Protein AF-A0A1Y3AS09-F1 (afdb_monomer_lite)

Sequence (89 aa):
MPEWKRYITGGAKASYGKRTELSLMEQRQSLPIYQFKDELSKAVADNQILIVIGETGSGKTTQITQYLAEAGYVTRGKIGCTQPRRVAA

InterPro domains:
  IPR027417 P-loop containing nucleoside triphosphate hydrolase [G3DSA:3.40.50.300] (7-89)
  IPR027417 P-loop containing nucleoside triphosphate hydrolase [SSF52540] (26-89)

Secondary structure (DSSP, 8-state):
--GGGGTTS--TT---S---SS-HHHHHHTSGGGGGHHHHHHHHHH-SS------TTSSHHHHHHHHHHHTTTTTTS-PPP--SSGGG-

Organism: Euroglyphus maynei (NCBI:txid6958)

Foldseek 3Di:
DDPVVVVVPPPPPPDPDDDDPDDPVVVLCPAQCVVCLVVLLVCVVVDPDDDDDDDPRSCVLPPSLVSCVVSPVPVPHHDDDDDPDPVVD

Structure (mmCIF, N/CA/C/O backbone):
data_AF-A0A1Y3AS09-F1
#
_entry.id   AF-A0A1Y3AS09-F1
#
loop_
_atom_site.group_PDB
_atom_site.id
_atom_site.type_symbol
_atom_site.label_atom_id
_atom_site.label_alt_id
_atom_site.label_comp_id
_atom_site.label_asym_id
_atom_site.label_entity_id
_atom_site.label_seq_id
_atom_site.pdbx_PDB_ins_code
_atom_site.Cartn_x
_atom_site.Cartn_y
_atom_site.Cartn_z
_atom_site.occupancy
_atom_site.B_iso_or_equiv
_atom_site.auth_seq_id
_atom_site.auth_comp_id
_atom_site.auth_asym_id
_atom_site.auth_atom_id
_atom_site.pdbx_PDB_model_num
ATOM 1 N N . MET A 1 1 ? 28.483 -35.875 -8.158 1.00 52.56 1 MET A N 1
ATOM 2 C CA . MET A 1 1 ? 27.247 -35.061 -8.084 1.00 52.56 1 MET A CA 1
ATOM 3 C C . MET A 1 1 ? 26.468 -35.245 -9.382 1.00 52.56 1 MET A C 1
ATOM 5 O O . MET A 1 1 ? 27.091 -35.085 -10.425 1.00 52.56 1 MET A O 1
ATOM 9 N N . PRO A 1 2 ? 25.176 -35.614 -9.341 1.00 60.69 2 PRO A N 1
ATOM 10 C CA . PRO A 1 2 ? 24.351 -35.827 -10.538 1.00 60.69 2 PRO A CA 1
ATOM 11 C C . PRO A 1 2 ? 24.167 -34.548 -11.373 1.00 60.69 2 PRO A C 1
ATOM 13 O O . PRO A 1 2 ? 24.065 -33.460 -10.804 1.00 60.69 2 PRO A O 1
ATOM 16 N N . GLU A 1 3 ? 24.075 -34.671 -12.701 1.00 62.50 3 GLU A N 1
ATOM 17 C CA . GLU A 1 3 ? 24.006 -33.526 -13.630 1.00 62.50 3 GLU A CA 1
ATOM 18 C C . GLU A 1 3 ? 22.817 -32.588 -13.382 1.00 62.50 3 GLU A C 1
ATOM 20 O O . GLU A 1 3 ? 22.956 -31.373 -13.518 1.00 62.50 3 GLU A O 1
ATOM 25 N N . TRP A 1 4 ? 21.683 -33.114 -12.909 1.00 67.31 4 TRP A N 1
ATOM 26 C CA . TRP A 1 4 ? 20.481 -32.320 -12.631 1.00 67.31 4 TRP A CA 1
ATOM 27 C C . TRP A 1 4 ? 20.674 -31.263 -11.527 1.00 67.31 4 TRP A C 1
ATOM 29 O O . TRP A 1 4 ? 19.987 -30.245 -11.524 1.00 67.31 4 TRP A O 1
ATOM 39 N N . LYS A 1 5 ? 21.654 -31.435 -10.625 1.00 58.06 5 LYS A N 1
ATOM 40 C CA . LYS A 1 5 ? 21.981 -30.429 -9.596 1.00 58.06 5 LYS A CA 1
ATOM 41 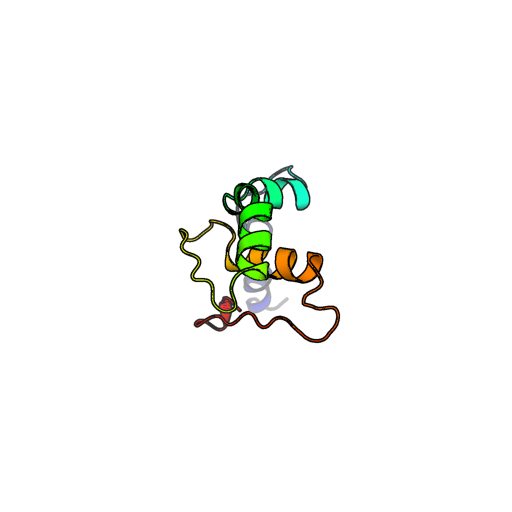C C . LYS A 1 5 ? 22.716 -29.205 -10.153 1.00 58.06 5 LYS A C 1
ATOM 43 O O . LYS A 1 5 ? 22.691 -28.161 -9.508 1.00 58.06 5 LYS A O 1
ATOM 48 N N . ARG A 1 6 ? 23.329 -29.284 -11.343 1.00 57.25 6 ARG A N 1
ATOM 49 C CA . ARG A 1 6 ? 24.037 -28.140 -11.956 1.00 57.25 6 ARG A CA 1
ATOM 50 C C . ARG A 1 6 ? 23.088 -27.037 -12.434 1.00 57.25 6 ARG A C 1
ATOM 52 O O . ARG A 1 6 ? 23.497 -25.884 -12.466 1.00 57.25 6 ARG A O 1
ATOM 59 N N . TYR A 1 7 ? 21.834 -27.374 -12.741 1.00 56.59 7 TYR A N 1
ATOM 60 C CA . TYR A 1 7 ? 20.831 -26.425 -13.240 1.00 56.59 7 TYR A CA 1
ATOM 61 C C . TYR A 1 7 ? 19.993 -25.759 -12.134 1.00 56.59 7 TYR A C 1
ATOM 63 O O . TYR A 1 7 ? 19.327 -24.764 -12.401 1.00 56.59 7 TYR A O 1
ATOM 71 N N . ILE A 1 8 ? 20.022 -26.281 -10.899 1.00 56.62 8 ILE A N 1
ATOM 72 C CA . ILE A 1 8 ? 19.224 -25.758 -9.770 1.00 56.62 8 ILE A CA 1
ATOM 73 C C . ILE A 1 8 ? 20.012 -24.731 -8.953 1.00 56.62 8 ILE A C 1
ATOM 75 O O . ILE A 1 8 ? 19.446 -23.751 -8.472 1.00 56.62 8 ILE A O 1
ATOM 79 N N . THR A 1 9 ? 21.331 -24.890 -8.840 1.00 53.47 9 THR A N 1
ATOM 80 C CA . THR A 1 9 ? 22.203 -23.791 -8.412 1.00 53.47 9 THR A CA 1
ATOM 81 C C . THR A 1 9 ? 22.322 -22.814 -9.569 1.00 53.47 9 THR A C 1
ATOM 83 O O . THR A 1 9 ? 23.262 -22.885 -10.357 1.00 53.47 9 THR A O 1
ATOM 86 N N . GLY A 1 10 ? 21.338 -21.920 -9.689 1.00 49.78 10 GLY A N 1
ATOM 87 C CA . GLY A 1 10 ? 21.465 -20.710 -10.488 1.00 49.78 10 GLY A CA 1
ATOM 88 C C . GLY A 1 10 ? 22.813 -20.087 -10.155 1.00 49.78 10 GLY A C 1
ATOM 89 O O . GLY A 1 10 ? 23.038 -19.654 -9.025 1.00 49.78 10 GLY A O 1
ATOM 90 N N . GLY A 1 11 ? 23.746 -20.174 -11.105 1.00 43.47 11 GLY A N 1
ATOM 91 C CA . GLY A 1 11 ? 25.117 -19.735 -10.909 1.00 43.47 11 GLY A CA 1
ATOM 92 C C . GLY A 1 11 ? 25.149 -18.286 -10.433 1.00 43.47 11 GLY A C 1
ATOM 93 O O . GLY A 1 11 ? 24.179 -17.545 -10.594 1.00 43.47 11 GLY A O 1
ATOM 94 N N . ALA A 1 12 ? 26.293 -17.861 -9.905 1.00 54.25 12 ALA A N 1
ATOM 95 C CA . ALA A 1 12 ? 26.575 -16.521 -9.376 1.00 54.25 12 ALA A CA 1
ATOM 96 C C . ALA A 1 12 ? 26.274 -15.319 -10.322 1.00 54.25 12 ALA A C 1
ATOM 98 O O . ALA A 1 12 ? 26.626 -14.184 -10.013 1.00 54.25 12 ALA A O 1
ATOM 99 N N . LYS A 1 13 ? 25.628 -15.552 -11.473 1.00 51.06 13 LYS A N 1
ATOM 100 C CA . LYS A 1 13 ? 25.208 -14.604 -12.509 1.00 51.06 13 LYS A CA 1
ATOM 101 C C . LYS A 1 13 ? 23.682 -14.441 -12.649 1.00 51.06 13 LYS A C 1
ATOM 103 O O . LYS A 1 13 ? 23.241 -13.811 -13.605 1.00 51.06 13 LYS A O 1
ATOM 108 N N . ALA A 1 14 ? 22.858 -14.968 -11.741 1.00 52.62 14 ALA A N 1
ATOM 109 C CA . ALA A 1 14 ? 21.437 -14.612 -11.712 1.00 52.62 14 ALA A CA 1
ATOM 110 C C . ALA A 1 14 ? 21.271 -13.182 -11.154 1.00 52.62 14 ALA A C 1
ATOM 112 O O . ALA A 1 14 ? 21.327 -12.963 -9.944 1.00 52.62 14 ALA A O 1
ATOM 113 N N . SER A 1 15 ? 21.120 -12.188 -12.036 1.00 50.19 15 SER A N 1
ATOM 114 C CA . SER A 1 15 ? 20.835 -10.805 -11.632 1.00 50.19 15 SER A CA 1
ATOM 115 C C . SER A 1 15 ? 19.331 -10.623 -11.437 1.00 50.19 15 SER A C 1
ATOM 117 O O . SER A 1 15 ? 18.599 -10.344 -12.385 1.00 50.19 15 SER A O 1
ATOM 119 N N . TYR A 1 16 ? 18.863 -10.773 -10.201 1.00 57.78 16 TYR A N 1
ATOM 120 C CA . TYR A 1 16 ? 17.499 -10.417 -9.812 1.00 57.78 16 TYR A CA 1
ATOM 121 C C . TYR A 1 16 ? 17.408 -8.891 -9.634 1.00 57.78 16 TYR A C 1
ATOM 123 O O . TYR A 1 16 ? 17.575 -8.371 -8.535 1.00 57.78 16 TYR A O 1
ATOM 131 N N . GLY A 1 17 ? 17.199 -8.159 -10.732 1.00 62.97 17 GLY A N 1
ATOM 132 C CA . GLY A 1 17 ? 16.994 -6.704 -10.714 1.00 62.97 17 GLY A CA 1
ATOM 133 C C . GLY A 1 17 ? 18.270 -5.852 -10.633 1.00 62.97 17 GLY A C 1
ATOM 134 O O . GLY A 1 17 ? 19.392 -6.360 -10.694 1.00 62.97 17 GLY A O 1
ATOM 135 N N . LYS A 1 18 ? 18.089 -4.524 -10.554 1.00 68.56 18 LYS A N 1
ATOM 136 C CA . LYS A 1 18 ? 19.186 -3.556 -10.388 1.00 68.56 18 LYS A CA 1
ATOM 137 C C . LYS A 1 18 ? 19.701 -3.613 -8.948 1.00 68.56 18 LYS A C 1
ATOM 139 O O . LYS A 1 18 ? 18.942 -3.360 -8.018 1.00 68.56 18 LYS A O 1
ATOM 144 N N . ARG A 1 19 ? 20.993 -3.899 -8.770 1.00 70.44 19 ARG A N 1
ATOM 145 C CA . ARG A 1 19 ? 21.678 -3.708 -7.485 1.00 70.44 19 ARG A CA 1
ATOM 146 C C . ARG A 1 19 ? 21.893 -2.211 -7.271 1.00 70.44 19 ARG A C 1
ATOM 148 O O . ARG A 1 19 ? 22.476 -1.558 -8.131 1.00 70.44 19 ARG A O 1
ATOM 155 N N . THR A 1 20 ? 21.400 -1.683 -6.159 1.00 76.81 20 THR A N 1
ATOM 156 C CA . THR A 1 20 ? 21.621 -0.292 -5.743 1.00 76.81 20 THR A CA 1
ATOM 157 C C . THR A 1 20 ? 22.361 -0.277 -4.417 1.00 76.81 20 THR A C 1
ATOM 159 O O . THR A 1 20 ? 22.174 -1.185 -3.612 1.00 76.81 20 THR A O 1
ATOM 162 N N . GLU A 1 21 ? 23.136 0.773 -4.168 1.00 85.88 21 GLU A N 1
ATOM 163 C CA . GLU A 1 21 ? 23.786 0.999 -2.867 1.00 85.88 21 GLU A CA 1
ATOM 164 C C . GLU A 1 21 ? 22.852 1.652 -1.838 1.00 85.88 21 GLU A C 1
ATOM 166 O O . GLU A 1 21 ? 23.176 1.712 -0.658 1.00 85.88 21 GLU A O 1
ATOM 171 N N . LEU A 1 22 ? 21.671 2.101 -2.281 1.00 83.50 22 LEU A N 1
ATOM 172 C CA . LEU A 1 22 ? 20.625 2.640 -1.419 1.00 83.50 22 LEU A CA 1
ATOM 173 C C . LEU A 1 22 ? 20.156 1.599 -0.400 1.00 83.50 22 LEU A C 1
ATOM 175 O 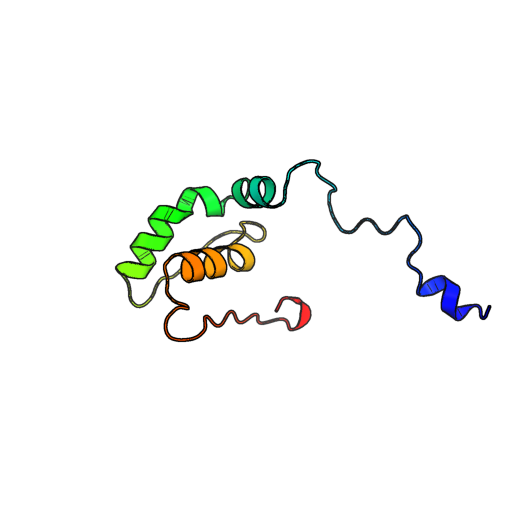O . LEU A 1 22 ? 19.918 0.435 -0.743 1.00 83.50 22 LEU A O 1
ATOM 179 N N . SER A 1 23 ? 19.925 2.051 0.828 1.00 90.19 23 SER A N 1
ATOM 180 C CA . SER A 1 23 ? 19.203 1.275 1.829 1.00 90.19 23 SER A CA 1
ATOM 181 C C . SER A 1 23 ? 17.768 0.989 1.371 1.00 90.19 23 SER A C 1
ATOM 183 O O . SER A 1 23 ? 17.188 1.708 0.553 1.00 90.19 23 SER A O 1
ATOM 185 N N . LEU A 1 24 ? 17.142 -0.041 1.949 1.00 86.44 24 LEU A N 1
ATOM 186 C CA . LEU A 1 24 ? 15.738 -0.370 1.666 1.00 86.44 24 LEU A CA 1
ATOM 187 C C . LEU A 1 24 ? 14.796 0.816 1.917 1.00 86.44 24 LEU A C 1
ATOM 189 O O . LEU A 1 24 ? 13.785 0.958 1.230 1.00 86.44 24 LEU A O 1
ATOM 193 N N . MET A 1 25 ? 15.116 1.657 2.903 1.00 87.81 25 MET A N 1
ATOM 194 C CA . MET A 1 25 ? 14.316 2.831 3.233 1.00 87.81 25 MET A CA 1
ATOM 195 C C . MET A 1 25 ? 14.436 3.897 2.143 1.00 87.81 25 MET A C 1
ATOM 197 O O . MET A 1 25 ? 13.417 4.361 1.641 1.00 87.81 25 MET A O 1
ATOM 201 N N . GLU A 1 26 ? 15.655 4.211 1.706 1.00 90.00 26 GLU A N 1
ATOM 202 C CA . GLU A 1 26 ? 15.896 5.182 0.631 1.00 90.00 26 GLU A CA 1
ATOM 203 C C . GLU A 1 26 ? 15.298 4.710 -0.700 1.00 90.00 26 GLU A C 1
ATOM 205 O O . GLU A 1 26 ? 14.646 5.481 -1.404 1.00 90.00 26 GLU A O 1
ATOM 210 N N . GLN A 1 27 ? 15.421 3.418 -1.023 1.00 88.31 27 GLN A N 1
ATOM 211 C CA . GLN A 1 27 ? 14.760 2.835 -2.194 1.00 88.31 27 GLN A CA 1
ATOM 212 C C . GLN A 1 27 ? 13.240 3.030 -2.139 1.00 88.31 27 GLN A C 1
ATOM 214 O O . GLN A 1 27 ? 12.626 3.439 -3.123 1.00 88.31 27 GLN A O 1
ATOM 219 N N . ARG A 1 28 ? 12.617 2.763 -0.988 1.00 89.19 28 ARG A N 1
ATOM 220 C CA . ARG A 1 28 ? 11.172 2.944 -0.782 1.00 89.19 28 ARG A CA 1
ATOM 221 C C . ARG A 1 28 ? 10.736 4.401 -0.907 1.00 89.19 28 ARG A C 1
ATOM 223 O O . ARG A 1 28 ? 9.656 4.651 -1.439 1.00 89.19 28 ARG A O 1
ATOM 230 N N . GLN A 1 29 ? 11.560 5.330 -0.433 1.00 91.25 29 GLN A N 1
ATOM 231 C CA . GLN A 1 29 ? 11.323 6.770 -0.542 1.00 91.25 29 GLN A CA 1
ATOM 232 C C . GLN A 1 29 ? 11.489 7.281 -1.979 1.00 91.25 29 GLN A C 1
ATOM 234 O O . GLN A 1 29 ? 10.832 8.243 -2.360 1.00 91.25 29 GLN A O 1
ATOM 239 N N . SER A 1 30 ? 12.304 6.609 -2.799 1.00 90.50 30 SER A N 1
ATOM 240 C CA . SER A 1 30 ? 12.464 6.947 -4.220 1.00 90.50 30 SER A CA 1
ATOM 241 C C . SER A 1 30 ? 11.269 6.562 -5.105 1.00 90.50 30 SER A C 1
ATOM 243 O O . SER A 1 30 ? 11.207 6.977 -6.262 1.00 90.50 30 SER A O 1
ATOM 245 N N . LEU A 1 31 ? 10.318 5.763 -4.599 1.00 91.31 31 LEU A N 1
ATOM 246 C CA . LEU A 1 31 ? 9.148 5.351 -5.376 1.00 91.31 31 LEU A CA 1
ATOM 247 C C . LEU A 1 31 ? 8.161 6.521 -5.535 1.00 91.31 31 LEU A C 1
ATOM 249 O O . LEU A 1 31 ? 7.888 7.203 -4.545 1.00 91.31 31 LEU A O 1
ATOM 253 N N . PRO A 1 32 ? 7.534 6.703 -6.717 1.00 93.06 32 PRO A N 1
ATOM 254 C CA . PRO A 1 32 ? 6.631 7.829 -6.977 1.00 93.06 32 PRO A CA 1
ATOM 255 C C . PRO A 1 32 ? 5.513 8.000 -5.942 1.00 93.06 32 PRO A C 1
ATOM 257 O O . PRO A 1 32 ? 5.150 9.115 -5.586 1.00 93.06 32 PRO A O 1
ATOM 260 N N . ILE A 1 33 ? 4.985 6.894 -5.407 1.00 94.00 33 ILE A N 1
ATOM 261 C CA . ILE A 1 33 ? 3.907 6.934 -4.414 1.00 94.00 33 ILE A CA 1
ATOM 262 C C . ILE A 1 33 ? 4.298 7.595 -3.086 1.00 94.00 33 ILE A C 1
ATOM 264 O O . ILE A 1 33 ? 3.418 8.051 -2.360 1.00 94.00 33 ILE A O 1
ATOM 268 N N . TYR A 1 34 ? 5.591 7.667 -2.758 1.00 93.94 34 TYR A N 1
ATOM 269 C CA . TYR A 1 34 ? 6.049 8.243 -1.495 1.00 93.94 34 TYR A CA 1
ATOM 270 C C . TYR A 1 34 ? 5.680 9.727 -1.373 1.00 93.94 34 TYR A C 1
ATOM 272 O O . TYR A 1 34 ? 5.303 10.178 -0.296 1.00 93.94 34 TYR A O 1
ATOM 280 N N . GLN A 1 35 ? 5.701 10.460 -2.491 1.00 93.50 35 GLN A N 1
ATOM 281 C CA . GLN A 1 35 ? 5.339 11.882 -2.544 1.00 93.50 35 GLN A CA 1
ATOM 282 C C . GLN A 1 35 ? 3.877 12.136 -2.151 1.00 93.50 35 GLN A C 1
ATOM 284 O O . GLN A 1 35 ? 3.546 13.218 -1.681 1.00 93.50 35 GLN A O 1
ATOM 289 N N . PHE A 1 36 ? 3.018 11.127 -2.303 1.00 92.94 36 PHE A N 1
ATOM 290 C CA . PHE A 1 36 ? 1.585 11.200 -2.026 1.00 92.94 36 PHE A CA 1
ATOM 291 C C . PHE A 1 36 ? 1.204 10.537 -0.697 1.00 92.94 36 PHE A C 1
ATOM 293 O O . PHE A 1 36 ? 0.021 10.331 -0.443 1.00 92.94 36 PHE A O 1
ATOM 300 N N . LYS A 1 37 ? 2.174 10.164 0.155 1.00 92.88 37 LYS A N 1
ATOM 301 C CA . LYS A 1 37 ? 1.910 9.421 1.401 1.00 92.88 37 LYS A CA 1
ATOM 302 C C . LYS A 1 37 ? 0.886 10.129 2.294 1.00 92.88 37 LYS A C 1
ATOM 304 O O . LYS A 1 37 ? -0.082 9.500 2.725 1.00 92.88 37 LYS A O 1
ATOM 309 N N . ASP A 1 38 ? 1.091 11.416 2.554 1.00 93.31 38 ASP A N 1
ATOM 310 C CA . ASP A 1 38 ? 0.247 12.182 3.478 1.00 93.31 38 ASP A CA 1
ATOM 311 C C . ASP A 1 38 ? -1.141 12.454 2.887 1.00 93.31 38 ASP A C 1
ATOM 313 O O . ASP A 1 38 ? -2.153 12.298 3.571 1.00 93.31 38 ASP A O 1
ATOM 317 N N . GLU A 1 39 ? -1.199 12.781 1.593 1.00 94.56 39 GLU A N 1
ATOM 318 C CA . GLU A 1 39 ? -2.456 12.962 0.862 1.00 94.56 39 GLU A CA 1
ATOM 319 C C . GLU A 1 39 ? -3.278 11.669 0.840 1.00 94.56 39 GLU A C 1
ATOM 321 O O . GLU A 1 39 ? -4.474 11.693 1.126 1.00 94.56 39 GLU A O 1
ATOM 326 N N . LEU A 1 40 ? -2.633 10.528 0.583 1.00 94.31 40 LEU A N 1
ATOM 327 C CA . LEU A 1 40 ? -3.276 9.219 0.594 1.00 94.31 40 LEU A CA 1
ATOM 328 C C . LEU A 1 40 ? -3.805 8.868 1.988 1.00 94.31 40 LEU A C 1
ATOM 330 O O . LEU A 1 40 ? -4.933 8.401 2.107 1.00 94.31 40 LEU A O 1
ATOM 334 N N . SER A 1 41 ? -3.012 9.100 3.038 1.00 92.88 41 SER A N 1
ATOM 335 C CA . SER A 1 41 ? -3.423 8.842 4.423 1.00 92.88 41 SER A CA 1
ATOM 336 C C . SER A 1 41 ? -4.678 9.640 4.785 1.00 92.88 41 SER A C 1
ATOM 338 O O . SER A 1 41 ? -5.655 9.084 5.288 1.00 92.88 41 SER A O 1
ATOM 340 N N . LYS A 1 42 ? -4.695 10.931 4.432 1.00 95.31 42 LYS A N 1
ATOM 341 C CA . LYS A 1 42 ? -5.858 11.796 4.632 1.00 95.31 42 LYS A CA 1
ATOM 342 C C . LYS A 1 42 ? -7.062 11.334 3.808 1.00 95.31 42 LYS A C 1
ATOM 344 O O . LYS A 1 42 ? -8.153 11.195 4.348 1.00 95.31 42 LYS A O 1
ATOM 349 N N . ALA A 1 43 ? -6.864 11.027 2.527 1.00 95.94 43 ALA A N 1
ATOM 350 C CA . ALA A 1 43 ? -7.935 10.556 1.657 1.00 95.94 43 ALA A CA 1
ATOM 351 C C . ALA A 1 43 ? -8.560 9.246 2.160 1.00 95.94 43 ALA A C 1
ATOM 353 O O . ALA A 1 43 ? -9.771 9.076 2.052 1.00 95.94 43 ALA A O 1
ATOM 354 N N . VAL A 1 44 ? -7.769 8.338 2.737 1.00 94.50 44 VAL A N 1
ATOM 355 C CA . VAL A 1 44 ? -8.281 7.095 3.333 1.00 94.50 44 VAL A CA 1
ATOM 356 C C . VAL A 1 44 ? -9.034 7.352 4.642 1.00 94.50 44 VAL A C 1
ATOM 358 O O . VAL A 1 44 ? -10.009 6.659 4.922 1.00 94.50 44 VAL A O 1
ATOM 361 N N . ALA A 1 45 ? -8.624 8.342 5.438 1.00 94.00 45 ALA A N 1
ATOM 362 C CA . ALA A 1 45 ? -9.358 8.731 6.642 1.00 94.00 45 ALA A CA 1
ATOM 363 C C . ALA A 1 45 ? -10.716 9.379 6.312 1.00 94.00 45 ALA A C 1
ATOM 365 O O . ALA A 1 45 ? -11.709 9.099 6.982 1.00 94.00 45 ALA A O 1
ATOM 366 N N . ASP A 1 46 ? -10.759 10.197 5.259 1.00 97.25 46 ASP A N 1
ATOM 367 C CA . ASP A 1 46 ? -11.937 10.988 4.887 1.00 97.25 46 ASP A CA 1
ATOM 368 C C . ASP A 1 46 ? -12.945 10.209 4.016 1.00 97.25 46 ASP A C 1
ATOM 370 O O . ASP A 1 46 ? -14.103 10.613 3.903 1.00 97.25 46 ASP A O 1
ATOM 374 N N . ASN A 1 47 ? -12.539 9.095 3.391 1.00 96.94 47 ASN A N 1
ATOM 375 C CA . ASN A 1 47 ? -13.370 8.354 2.437 1.00 96.94 47 ASN A CA 1
ATOM 376 C C . ASN A 1 47 ? -13.466 6.865 2.783 1.00 96.94 47 ASN A C 1
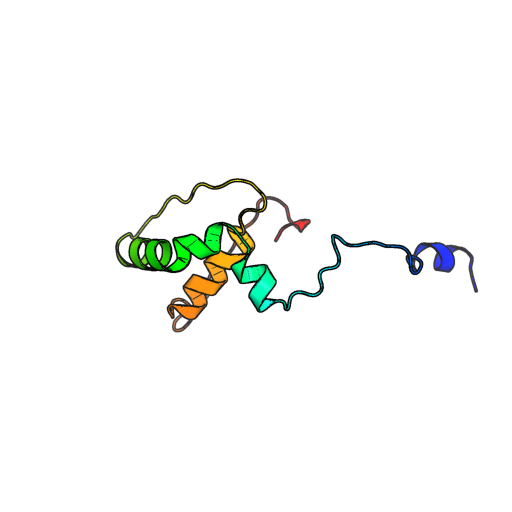ATOM 378 O O . ASN A 1 47 ? -12.464 6.161 2.870 1.00 96.94 47 ASN A O 1
ATOM 382 N N . GLN A 1 48 ? -14.695 6.341 2.849 1.00 95.06 48 GLN A N 1
ATOM 383 C CA . GLN A 1 48 ? -14.931 4.901 3.015 1.00 95.06 48 GLN A CA 1
ATOM 384 C C . GLN A 1 48 ? -14.463 4.082 1.796 1.00 95.06 48 GLN A C 1
ATOM 386 O O . GLN A 1 48 ? -14.071 2.924 1.938 1.00 95.06 48 GLN A O 1
ATOM 391 N N . ILE A 1 49 ? -14.520 4.667 0.593 1.00 96.62 49 ILE A N 1
ATOM 392 C CA . ILE A 1 49 ? -14.073 4.050 -0.661 1.00 96.62 49 ILE A CA 1
ATOM 393 C C . ILE A 1 49 ? -13.180 5.052 -1.392 1.00 96.62 49 ILE A C 1
ATOM 395 O O . ILE A 1 49 ? -13.604 6.170 -1.669 1.00 96.62 49 ILE A O 1
ATOM 399 N N . LEU A 1 50 ? -11.963 4.629 -1.740 1.00 96.12 50 LEU A N 1
ATOM 400 C CA . LEU A 1 50 ? -10.987 5.431 -2.473 1.00 96.12 50 LEU A CA 1
ATOM 401 C C . LEU A 1 50 ? -10.490 4.662 -3.702 1.00 96.12 50 LEU A C 1
ATOM 403 O O . LEU A 1 50 ? -10.068 3.510 -3.593 1.00 96.12 50 LEU A O 1
ATOM 407 N N . ILE A 1 51 ? -10.511 5.308 -4.870 1.00 95.75 51 ILE A N 1
ATOM 408 C CA . ILE A 1 51 ? -9.950 4.762 -6.112 1.00 95.75 51 ILE A CA 1
ATOM 409 C C . ILE A 1 51 ? -8.564 5.368 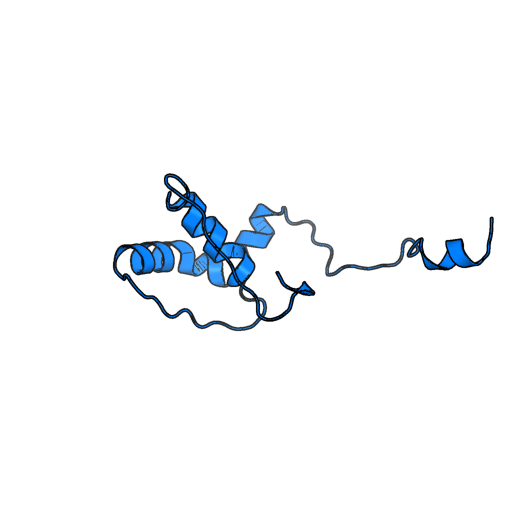-6.317 1.00 95.75 51 ILE A C 1
ATOM 411 O O . ILE A 1 51 ? -8.428 6.580 -6.452 1.00 95.75 51 ILE A O 1
ATOM 415 N N . VAL A 1 52 ? -7.537 4.520 -6.372 1.00 93.62 52 VAL A N 1
ATOM 416 C CA . VAL A 1 52 ? -6.144 4.944 -6.568 1.00 93.62 52 VAL A CA 1
ATOM 417 C C . VAL A 1 52 ? -5.656 4.477 -7.934 1.00 93.62 52 VAL A C 1
ATOM 419 O O . VAL A 1 52 ? -5.632 3.279 -8.219 1.00 93.62 52 VAL A O 1
ATOM 422 N N . ILE A 1 53 ? -5.226 5.422 -8.769 1.00 94.69 53 ILE A N 1
ATOM 423 C CA . ILE A 1 53 ? -4.687 5.159 -10.107 1.00 94.69 53 ILE A CA 1
ATOM 424 C C . ILE A 1 53 ? -3.184 5.442 -10.098 1.00 94.69 53 ILE A C 1
ATOM 426 O O . ILE A 1 53 ? -2.720 6.411 -9.510 1.00 94.69 53 ILE A O 1
ATOM 430 N N . GLY A 1 54 ? -2.403 4.592 -10.760 1.00 91.31 54 GLY A N 1
ATOM 431 C CA . GLY A 1 54 ? -0.986 4.852 -10.998 1.00 91.31 54 GLY A CA 1
ATOM 432 C C . GLY A 1 54 ? -0.355 3.778 -11.872 1.00 91.31 54 GLY A C 1
ATOM 433 O O . GLY A 1 54 ? -0.843 2.647 -11.929 1.00 91.31 54 GLY A O 1
ATOM 434 N N . GLU A 1 55 ? 0.762 4.093 -12.512 1.00 94.31 55 GLU A N 1
ATOM 435 C CA . GLU A 1 55 ? 1.466 3.182 -13.421 1.00 94.31 55 GLU A CA 1
ATOM 436 C C . GLU A 1 55 ? 2.102 1.968 -12.718 1.00 94.31 55 GLU A C 1
ATOM 438 O O . GLU A 1 55 ? 2.337 1.961 -11.506 1.00 94.31 55 GLU A O 1
ATOM 443 N N . THR A 1 56 ? 2.379 0.897 -13.462 1.00 90.94 56 THR A N 1
ATOM 444 C CA . THR A 1 56 ? 3.108 -0.262 -12.917 1.00 90.94 56 THR A CA 1
ATOM 445 C C . THR A 1 56 ? 4.509 0.169 -12.478 1.00 90.94 56 THR A C 1
ATOM 447 O O . THR A 1 56 ? 5.179 0.896 -13.194 1.00 90.94 56 THR A O 1
ATOM 450 N N . GLY A 1 57 ? 4.960 -0.276 -11.301 1.00 89.62 57 GLY A N 1
ATOM 451 C CA . GLY A 1 57 ? 6.253 0.140 -10.735 1.00 89.62 57 GLY A CA 1
ATOM 452 C C . GLY A 1 57 ? 6.194 1.388 -9.849 1.00 89.62 57 GLY A C 1
ATOM 453 O O . GLY A 1 57 ? 7.151 1.654 -9.134 1.00 89.62 57 GLY A O 1
ATOM 454 N N . SER A 1 58 ? 5.053 2.084 -9.776 1.00 92.38 58 SER A N 1
ATOM 455 C CA . SER A 1 58 ? 4.908 3.280 -8.929 1.00 92.38 58 SER A CA 1
ATOM 456 C C . SER A 1 58 ? 4.934 3.012 -7.414 1.00 92.38 58 SER A C 1
ATOM 458 O O . SER A 1 58 ? 4.979 3.950 -6.625 1.00 92.38 58 SER A O 1
ATOM 460 N N . GLY A 1 59 ? 4.869 1.742 -6.994 1.00 92.06 59 GLY A N 1
ATOM 461 C CA . GLY A 1 59 ? 4.879 1.338 -5.583 1.00 92.06 59 GLY A CA 1
ATOM 462 C C . GLY A 1 59 ? 3.504 1.130 -4.935 1.00 92.06 59 GLY A C 1
ATOM 463 O O . GLY A 1 59 ? 3.441 0.950 -3.727 1.00 92.06 59 GLY A O 1
ATOM 464 N N . LYS A 1 60 ? 2.398 1.117 -5.699 1.00 93.50 60 LYS A N 1
ATOM 465 C CA . LYS A 1 60 ? 1.025 0.979 -5.151 1.00 93.50 60 LYS A CA 1
ATOM 466 C C . LYS A 1 60 ? 0.842 -0.235 -4.237 1.00 93.50 60 LYS A C 1
ATOM 468 O O . LYS A 1 60 ? 0.650 -0.084 -3.037 1.00 93.50 60 LYS A O 1
ATOM 473 N N . THR A 1 61 ? 0.928 -1.439 -4.795 1.00 90.88 61 THR 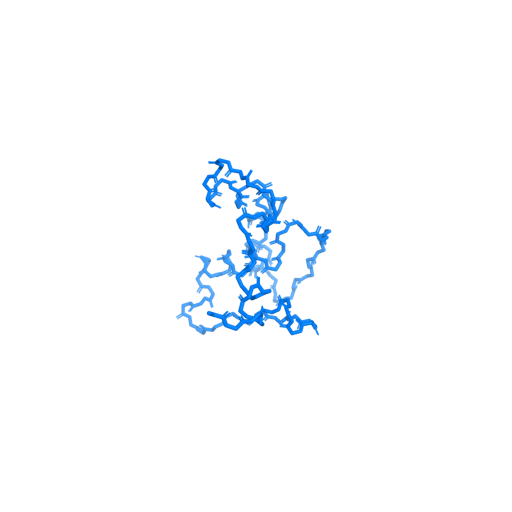A N 1
ATOM 474 C CA . THR A 1 61 ? 0.705 -2.685 -4.047 1.00 90.88 61 THR A CA 1
ATOM 475 C C . THR A 1 61 ? 1.687 -2.854 -2.889 1.00 90.88 61 THR A C 1
ATOM 477 O O . THR A 1 61 ? 1.324 -3.384 -1.843 1.00 90.88 61 THR A O 1
ATOM 480 N N . THR A 1 62 ? 2.929 -2.399 -3.066 1.00 91.25 62 THR A N 1
ATOM 481 C CA . THR A 1 62 ? 4.002 -2.610 -2.093 1.00 91.25 62 THR A CA 1
ATOM 482 C C . THR A 1 62 ? 3.956 -1.618 -0.934 1.00 91.25 62 THR A C 1
ATOM 484 O O . THR A 1 62 ? 4.269 -2.018 0.182 1.00 91.25 62 THR A O 1
ATOM 487 N N . GLN A 1 63 ? 3.569 -0.358 -1.163 1.00 93.81 63 GLN A N 1
ATOM 488 C CA . GLN A 1 63 ? 3.696 0.718 -0.170 1.00 93.81 63 GLN A CA 1
ATOM 489 C C . GLN A 1 63 ? 2.374 1.105 0.501 1.00 93.81 63 GLN A C 1
ATOM 491 O O . GLN A 1 63 ? 2.383 1.415 1.688 1.00 93.81 63 GLN A O 1
ATOM 496 N N . ILE A 1 64 ? 1.234 1.053 -0.203 1.00 94.62 64 ILE A N 1
ATOM 497 C CA . ILE A 1 64 ? -0.061 1.500 0.354 1.00 94.62 64 ILE A CA 1
ATOM 498 C C . ILE A 1 64 ? -0.407 0.718 1.622 1.00 94.62 64 ILE A C 1
ATOM 500 O O . ILE A 1 64 ? -0.772 1.297 2.640 1.00 94.62 64 ILE A O 1
ATOM 504 N N . THR A 1 65 ? -0.243 -0.602 1.586 1.00 93.56 65 THR A N 1
ATOM 505 C CA . THR A 1 65 ? -0.520 -1.482 2.729 1.00 93.56 65 THR A CA 1
ATOM 506 C C . THR A 1 65 ? 0.353 -1.157 3.940 1.00 93.56 65 THR A C 1
ATOM 508 O O . THR A 1 65 ? -0.136 -1.217 5.065 1.00 93.56 65 THR A O 1
ATOM 511 N N . GLN A 1 66 ? 1.612 -0.764 3.720 1.00 93.12 66 GLN A N 1
ATOM 512 C CA . GLN A 1 66 ? 2.518 -0.336 4.787 1.00 93.12 66 GLN A CA 1
ATOM 513 C C . GLN A 1 66 ? 2.050 0.981 5.407 1.00 93.12 66 GLN A C 1
ATOM 515 O O . GLN A 1 66 ? 1.954 1.065 6.625 1.00 93.12 66 GLN A O 1
ATOM 520 N N . TYR A 1 67 ? 1.682 1.975 4.594 1.00 94.06 67 TYR A N 1
ATOM 521 C CA . TYR A 1 67 ? 1.196 3.264 5.103 1.00 94.06 67 TYR A CA 1
ATOM 522 C C . TYR A 1 67 ? -0.086 3.110 5.921 1.00 94.06 67 TYR A C 1
ATOM 524 O O . TYR A 1 67 ? -0.223 3.718 6.976 1.00 94.06 67 TYR A O 1
ATOM 532 N N . LEU A 1 68 ? -0.999 2.243 5.481 1.00 93.25 68 LEU A N 1
ATOM 533 C CA . LEU A 1 68 ? -2.212 1.920 6.232 1.00 93.25 68 LEU A CA 1
ATOM 534 C C . LEU A 1 68 ? -1.905 1.185 7.543 1.00 93.25 68 LEU A C 1
ATOM 536 O O . LEU A 1 68 ? -2.545 1.436 8.564 1.00 93.25 68 LEU A O 1
ATOM 540 N N . ALA A 1 69 ? -0.916 0.291 7.547 1.00 92.94 69 ALA A N 1
ATOM 541 C CA . ALA A 1 69 ? -0.477 -0.355 8.777 1.00 92.94 69 ALA A CA 1
ATOM 542 C C . ALA A 1 69 ? 0.127 0.664 9.762 1.00 92.94 69 ALA A C 1
ATOM 544 O O . ALA A 1 69 ? -0.243 0.662 10.935 1.00 92.94 69 ALA A O 1
ATOM 545 N N . GLU A 1 70 ? 0.985 1.566 9.276 1.00 91.56 70 GLU A N 1
ATOM 546 C CA . GLU A 1 70 ? 1.585 2.663 10.050 1.00 91.56 70 GLU A CA 1
ATOM 547 C C . GLU A 1 70 ? 0.533 3.645 10.590 1.00 91.56 70 GLU A C 1
ATOM 549 O O . GLU A 1 70 ? 0.649 4.101 11.724 1.00 91.56 70 GLU A O 1
ATOM 554 N N . ALA A 1 71 ? -0.528 3.918 9.825 1.00 91.00 71 ALA A N 1
ATOM 555 C CA . ALA A 1 71 ? -1.656 4.753 10.243 1.00 91.00 71 ALA A CA 1
ATOM 556 C C . ALA A 1 71 ? -2.582 4.073 11.275 1.00 91.00 71 ALA A C 1
ATOM 558 O O . ALA A 1 71 ? -3.551 4.672 11.735 1.00 91.00 71 ALA A O 1
ATOM 559 N N . GLY A 1 72 ? -2.298 2.825 11.663 1.00 91.81 72 GLY A N 1
ATOM 560 C CA . GLY A 1 72 ? -2.997 2.133 12.743 1.00 91.81 72 GLY A CA 1
ATOM 561 C C . GLY A 1 72 ? -4.187 1.279 12.307 1.00 91.81 72 GLY A C 1
ATOM 562 O O . GLY A 1 72 ? -4.854 0.699 13.166 1.00 91.81 72 GLY A O 1
ATOM 563 N N . TYR A 1 73 ? -4.431 1.094 11.005 1.00 89.88 73 TYR A N 1
ATOM 564 C CA . TYR A 1 73 ? -5.546 0.264 10.514 1.00 89.88 73 TYR A CA 1
ATOM 565 C C . TYR A 1 73 ? -5.378 -1.237 10.814 1.00 89.88 73 TYR A C 1
ATOM 567 O O . TYR A 1 73 ? -6.336 -2.002 10.729 1.00 89.88 73 TYR A O 1
ATOM 575 N N . VAL A 1 74 ? -4.180 -1.672 11.217 1.00 92.56 74 VAL A N 1
ATOM 576 C CA . VAL A 1 74 ? -3.905 -3.051 11.667 1.00 92.56 74 VAL A CA 1
ATOM 577 C C . VAL A 1 74 ? -4.021 -3.238 13.181 1.00 92.56 74 VAL A C 1
ATOM 579 O O . VAL A 1 74 ? -3.893 -4.359 13.663 1.00 92.56 74 VAL A O 1
ATOM 582 N N . THR A 1 75 ? -4.278 -2.174 13.953 1.00 90.38 75 THR A N 1
ATOM 583 C CA . THR A 1 75 ? -4.411 -2.279 15.421 1.00 90.38 75 THR A CA 1
ATOM 584 C C . THR A 1 75 ? -5.611 -3.132 15.832 1.00 90.38 75 THR A C 1
ATOM 586 O O . THR A 1 75 ? -5.563 -3.836 16.839 1.00 90.38 75 THR A O 1
ATOM 589 N N . ARG A 1 76 ? -6.683 -3.105 15.034 1.00 86.44 76 ARG A N 1
ATOM 590 C CA . ARG A 1 76 ? -7.893 -3.913 15.211 1.00 86.44 76 ARG A CA 1
ATOM 591 C C . ARG A 1 76 ? -8.255 -4.622 13.908 1.00 86.44 76 ARG A C 1
ATOM 593 O O . ARG A 1 76 ? -9.239 -4.283 13.264 1.00 86.44 76 ARG A O 1
ATOM 600 N N . GLY A 1 77 ? -7.454 -5.612 13.517 1.00 91.62 77 GLY A N 1
ATOM 601 C CA . GLY A 1 77 ? -7.756 -6.469 12.368 1.00 91.62 77 GLY A CA 1
ATOM 602 C C . GLY A 1 77 ? -6.555 -6.717 11.464 1.00 91.62 77 GLY A C 1
ATOM 603 O O . GLY A 1 77 ? -5.412 -6.722 11.912 1.00 91.62 77 GLY A O 1
ATOM 604 N N . LYS A 1 78 ? -6.825 -6.982 10.182 1.00 94.62 78 LYS A N 1
ATOM 605 C CA . LYS A 1 78 ? -5.809 -7.253 9.157 1.00 94.62 78 LYS A CA 1
ATOM 606 C C . LYS A 1 78 ? -6.130 -6.471 7.889 1.00 94.62 78 LYS A C 1
ATOM 608 O O . LYS A 1 78 ? -7.295 -6.343 7.525 1.00 94.62 78 LYS A O 1
ATOM 613 N N . ILE A 1 79 ? -5.090 -6.025 7.191 1.00 93.44 79 ILE A N 1
ATOM 614 C CA . ILE A 1 79 ? -5.207 -5.465 5.842 1.00 93.44 79 ILE A CA 1
ATOM 615 C C . ILE A 1 79 ? -5.053 -6.608 4.840 1.00 93.44 79 ILE A C 1
ATOM 617 O O . ILE A 1 79 ? -4.059 -7.334 4.865 1.00 93.44 79 ILE A O 1
ATOM 621 N N . GLY A 1 80 ? -6.038 -6.768 3.960 1.00 93.56 80 GLY A N 1
ATOM 622 C CA . GLY A 1 80 ? -5.984 -7.721 2.857 1.00 93.56 80 GLY A CA 1
ATOM 623 C C . GLY A 1 80 ? -5.523 -7.040 1.575 1.00 93.56 80 GLY A C 1
ATOM 624 O O . GLY A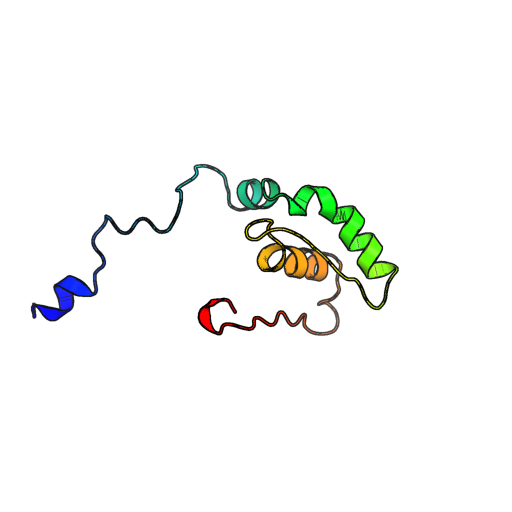 1 80 ? -6.216 -6.169 1.059 1.00 93.56 80 GLY A O 1
ATOM 625 N N . CYS A 1 81 ? -4.381 -7.458 1.034 1.00 93.25 81 CYS A N 1
ATOM 626 C CA . CYS A 1 81 ? -3.999 -7.132 -0.335 1.00 93.25 81 CYS A CA 1
ATOM 627 C C . CYS A 1 81 ? -4.302 -8.337 -1.222 1.00 93.25 81 CYS A C 1
ATOM 629 O O . CYS A 1 81 ? -3.813 -9.432 -0.957 1.00 93.25 81 CYS A O 1
ATOM 631 N N . THR A 1 82 ? -5.118 -8.154 -2.256 1.00 92.81 82 THR A N 1
ATOM 632 C CA . THR A 1 82 ? -5.431 -9.215 -3.216 1.00 92.81 82 THR A CA 1
ATOM 633 C C . THR A 1 82 ? -4.793 -8.892 -4.560 1.00 92.81 82 THR A C 1
ATOM 635 O O . THR A 1 82 ? -4.690 -7.731 -4.957 1.00 92.81 82 THR A O 1
ATOM 638 N N . GLN A 1 83 ? -4.315 -9.924 -5.252 1.00 91.44 83 GLN A N 1
ATOM 639 C CA . GLN A 1 83 ? -3.714 -9.807 -6.577 1.00 91.44 83 GLN A CA 1
ATOM 640 C C . GLN A 1 83 ? -4.342 -10.846 -7.510 1.00 91.44 83 GLN A C 1
ATOM 642 O O . GLN A 1 83 ? -4.541 -11.990 -7.097 1.00 91.44 83 GLN A O 1
ATOM 647 N N . PRO A 1 84 ? -4.638 -10.494 -8.777 1.00 91.94 84 PRO A N 1
ATOM 648 C CA . PRO A 1 84 ? -5.276 -11.419 -9.714 1.00 91.94 84 PRO A CA 1
ATOM 649 C C . PRO A 1 84 ? -4.352 -12.578 -10.112 1.00 91.94 84 PRO A C 1
ATOM 651 O O . PRO A 1 84 ? -4.818 -13.641 -10.514 1.00 91.94 84 PRO A O 1
ATOM 654 N N . ARG A 1 85 ? -3.029 -12.387 -10.013 1.00 91.94 85 ARG A N 1
ATOM 655 C CA . ARG A 1 85 ? -2.028 -13.416 -10.310 1.00 91.94 85 ARG A CA 1
ATOM 656 C C . ARG A 1 85 ? -1.449 -13.955 -9.011 1.00 91.94 85 ARG A C 1
ATOM 658 O O . ARG A 1 85 ? -0.878 -13.194 -8.241 1.00 91.94 85 ARG A O 1
ATOM 665 N N . ARG A 1 86 ? -1.482 -15.280 -8.840 1.00 87.19 86 ARG A N 1
ATOM 666 C CA . ARG A 1 86 ? -0.923 -15.973 -7.663 1.00 87.19 86 ARG A CA 1
ATOM 667 C C . ARG A 1 86 ? 0.545 -15.628 -7.389 1.00 87.19 86 ARG A C 1
ATOM 669 O O . ARG A 1 86 ? 0.926 -15.530 -6.239 1.00 87.19 86 ARG A O 1
ATOM 676 N N . VAL A 1 87 ? 1.355 -15.452 -8.434 1.00 84.25 87 VAL A N 1
ATOM 677 C CA . VAL A 1 87 ? 2.800 -15.161 -8.309 1.00 84.25 87 VAL A CA 1
ATOM 678 C C . VAL A 1 87 ? 3.072 -13.718 -7.859 1.00 84.25 87 VAL A C 1
ATOM 680 O O . VAL A 1 87 ? 4.164 -13.423 -7.395 1.00 84.25 87 VAL A O 1
ATOM 683 N N . ALA A 1 88 ? 2.103 -12.814 -8.023 1.00 74.62 88 ALA A N 1
ATOM 684 C CA . ALA A 1 88 ? 2.240 -11.408 -7.644 1.00 74.62 88 ALA A CA 1
ATOM 685 C C . ALA A 1 88 ? 1.708 -11.104 -6.233 1.00 74.62 88 ALA A C 1
ATOM 687 O O . ALA A 1 88 ? 1.893 -9.980 -5.768 1.00 74.62 88 ALA A O 1
ATOM 688 N N . ALA A 1 89 ? 1.004 -12.063 -5.618 1.00 59.78 89 ALA A N 1
ATOM 689 C CA . ALA A 1 89 ? 0.483 -11.973 -4.257 1.00 59.78 89 ALA A CA 1
ATOM 690 C C . ALA A 1 89 ? 1.585 -12.203 -3.215 1.00 59.78 89 ALA A C 1
ATOM 692 O O . ALA A 1 89 ? 2.514 -12.990 -3.507 1.00 59.78 89 ALA A O 1
#

Radius of gyration: 18.32 Å; chains: 1; bounding box: 42×49×29 Å

pLDDT: mean 83.98, std 15.11, range [43.47, 97.25]